Protein AF-A0A3L7W727-F1 (afdb_monomer_lite)

Sequence (143 aa):
EMRASIAAARAAGADVVIVFPHWGLEFQAQPTASQRRFAKRAIEAGADMILGSHSHWASAMEIINGKPVFYSMGNFIFDQNWSVETSQGLVIESTFIGSRLVSTRMLPTVILRQSQPNFVDIATDGVPIMNRVWKGSKGLPRW

Secondary structure (DSSP, 8-state):
-HHHHHHHHHHTT-S--EE--B-S-TT-SSPPHHHHHHHHHHHTTT-SEEE-BSSSSB--EEEETTEEEES-BB-SS----SSTGGGEEEEEEEEEETTEEEEEEEEEEEEETTTEEEE--TTTTTHHHHHHHHHHTTTS---

Radius of gyration: 15.25 Å; chains: 1; bounding box: 36×34×40 Å

Structure (mmCIF, N/CA/C/O backbone):
data_AF-A0A3L7W727-F1
#
_entry.id   AF-A0A3L7W727-F1
#
loop_
_atom_site.group_PDB
_atom_site.id
_atom_site.type_symbol
_atom_site.label_atom_id
_atom_site.label_alt_id
_atom_site.label_comp_id
_atom_site.label_asym_id
_atom_site.label_entity_id
_atom_site.label_seq_id
_atom_site.pdbx_PDB_ins_code
_atom_site.Cartn_x
_atom_site.Cartn_y
_atom_site.Cartn_z
_atom_site.occupancy
_atom_site.B_iso_or_equiv
_atom_site.auth_seq_id
_atom_site.auth_comp_id
_atom_site.auth_asym_id
_atom_site.auth_atom_id
_atom_site.pdbx_PDB_model_num
ATOM 1 N N . GLU A 1 1 ? -8.450 17.528 10.883 1.00 86.75 1 GLU A N 1
ATOM 2 C CA . GLU A 1 1 ? -9.234 16.748 9.902 1.00 86.75 1 GLU A CA 1
ATOM 3 C C . GLU A 1 1 ? -9.031 15.243 10.075 1.00 86.75 1 GLU A C 1
A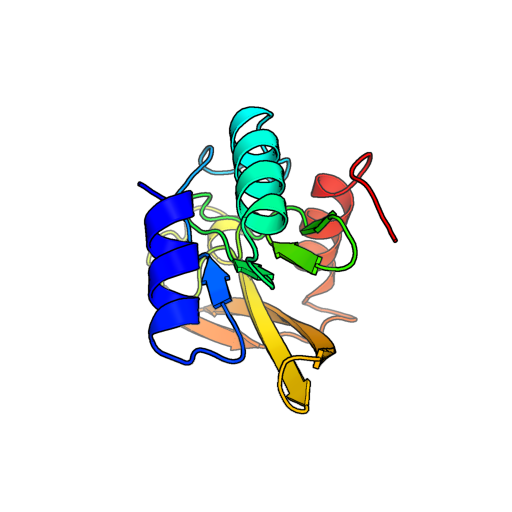TOM 5 O O . GLU A 1 1 ? -9.848 14.657 10.765 1.00 86.75 1 GLU A O 1
ATOM 10 N N . MET A 1 2 ? -7.919 14.629 9.637 1.00 95.88 2 MET A N 1
ATOM 11 C CA . MET A 1 2 ? -7.695 13.163 9.725 1.00 95.88 2 MET A CA 1
ATOM 12 C C . MET A 1 2 ? -8.043 12.512 11.082 1.00 95.88 2 MET A C 1
ATOM 14 O O . MET A 1 2 ? -8.781 11.533 11.118 1.00 95.88 2 MET A O 1
ATOM 18 N N . ARG A 1 3 ? -7.532 13.040 12.209 1.00 97.19 3 ARG A N 1
ATOM 19 C CA . ARG A 1 3 ? -7.822 12.480 13.549 1.00 97.19 3 ARG A CA 1
ATOM 20 C C . ARG A 1 3 ? -9.320 12.493 13.872 1.00 97.19 3 ARG A C 1
ATOM 22 O O . ARG A 1 3 ? -9.827 11.529 14.431 1.00 97.19 3 ARG A O 1
ATOM 29 N N . ALA A 1 4 ? -10.009 13.571 13.500 1.00 97.94 4 ALA A N 1
ATOM 30 C CA . ALA A 1 4 ? -11.446 13.702 13.708 1.00 97.94 4 ALA A CA 1
ATOM 31 C C . ALA A 1 4 ? -12.220 12.717 12.822 1.00 97.94 4 ALA A C 1
ATOM 33 O O . ALA A 1 4 ? -13.152 12.090 13.306 1.00 97.94 4 ALA A O 1
ATOM 34 N N . SER A 1 5 ? -11.795 12.509 11.571 1.00 98.00 5 SER A N 1
ATOM 35 C CA . SER A 1 5 ? -12.400 11.513 10.677 1.00 98.00 5 SER A CA 1
ATOM 36 C C . SER A 1 5 ? -12.248 10.082 11.204 1.00 98.00 5 SER A C 1
ATOM 38 O O . SER A 1 5 ? -13.207 9.318 11.171 1.00 98.00 5 SER A O 1
ATOM 40 N N . ILE A 1 6 ? -11.077 9.728 11.747 1.00 98.38 6 ILE A N 1
ATOM 41 C CA . ILE A 1 6 ? -10.857 8.414 12.376 1.00 98.38 6 ILE A CA 1
ATOM 42 C C . ILE A 1 6 ? -11.754 8.249 13.613 1.00 98.38 6 ILE A C 1
ATOM 44 O O . ILE A 1 6 ? -12.428 7.229 13.750 1.00 98.38 6 ILE A O 1
ATOM 48 N N . ALA A 1 7 ? -11.812 9.260 14.486 1.00 98.06 7 ALA A N 1
ATOM 49 C CA . ALA A 1 7 ? -12.677 9.236 15.665 1.00 98.06 7 ALA A CA 1
ATOM 50 C C . ALA A 1 7 ? -14.166 9.135 15.290 1.00 98.06 7 ALA A C 1
ATOM 52 O O . ALA A 1 7 ? -14.901 8.369 15.908 1.00 98.06 7 ALA A O 1
ATOM 53 N N . ALA A 1 8 ? -14.598 9.850 14.249 1.00 98.38 8 ALA A N 1
ATOM 54 C CA . ALA A 1 8 ? -15.965 9.797 13.746 1.00 98.38 8 ALA A CA 1
ATOM 55 C C . ALA A 1 8 ? -16.325 8.405 13.205 1.00 98.38 8 ALA A C 1
ATOM 57 O O . ALA A 1 8 ? -17.396 7.897 13.522 1.00 98.38 8 ALA A O 1
ATOM 58 N N . ALA A 1 9 ? -15.422 7.749 12.464 1.00 98.12 9 ALA A N 1
ATOM 59 C CA . ALA A 1 9 ? -15.640 6.381 11.989 1.00 98.12 9 ALA A CA 1
ATOM 60 C C . ALA A 1 9 ? -15.832 5.394 13.154 1.00 98.12 9 ALA A C 1
ATOM 62 O O . ALA A 1 9 ? -16.735 4.560 13.122 1.00 98.12 9 ALA A O 1
ATOM 63 N N . ARG A 1 10 ? -15.034 5.526 14.223 1.00 96.94 10 ARG A N 1
ATOM 64 C CA . ARG A 1 10 ? -15.200 4.720 15.445 1.00 96.94 10 ARG A CA 1
ATOM 65 C C . ARG A 1 10 ? -16.508 5.007 16.165 1.00 96.94 10 ARG A C 1
ATOM 67 O O . ARG A 1 10 ? -17.198 4.070 16.547 1.00 96.94 10 ARG A O 1
ATOM 74 N N . ALA A 1 11 ? -16.862 6.279 16.328 1.00 98.00 11 ALA A N 1
ATOM 75 C CA . ALA A 1 11 ? -18.118 6.678 16.957 1.00 98.00 11 ALA A CA 1
ATOM 76 C C . ALA A 1 11 ? -19.345 6.172 16.177 1.00 98.00 11 ALA A C 1
ATOM 78 O O . ALA A 1 11 ? -20.370 5.876 16.780 1.00 98.00 11 ALA A O 1
ATOM 79 N N . ALA A 1 12 ? -19.220 6.015 14.856 1.00 98.00 12 ALA A N 1
ATOM 80 C CA . ALA A 1 12 ? -20.233 5.406 13.998 1.00 98.00 12 ALA A CA 1
ATOM 81 C C . ALA A 1 12 ? -20.283 3.863 14.078 1.00 98.00 12 ALA A C 1
ATOM 83 O O . ALA A 1 12 ? -21.071 3.249 13.364 1.00 98.00 12 ALA A O 1
ATOM 84 N N . GLY A 1 13 ? -19.465 3.231 14.929 1.00 97.12 13 GLY A N 1
ATOM 85 C CA . GLY A 1 13 ? -19.479 1.786 15.168 1.00 97.12 13 GLY A CA 1
ATOM 86 C C . GLY A 1 13 ? -18.521 0.967 14.298 1.00 97.12 13 GLY A C 1
ATOM 87 O O . GLY A 1 13 ? -18.677 -0.245 14.224 1.00 97.12 13 GLY A O 1
ATOM 88 N N . ALA A 1 14 ? -17.536 1.582 13.632 1.00 97.75 14 ALA A N 1
ATOM 89 C CA . ALA A 1 14 ? -16.585 0.831 12.810 1.00 97.75 14 ALA A CA 1
ATOM 90 C C . ALA A 1 14 ? -15.652 -0.066 13.652 1.00 97.75 14 ALA A C 1
ATOM 92 O O . ALA A 1 14 ? -14.822 0.437 14.421 1.00 97.75 14 ALA A O 1
ATOM 93 N N . ASP A 1 15 ? -15.708 -1.383 13.423 1.00 96.88 15 ASP A N 1
ATOM 94 C CA . ASP A 1 15 ? -14.792 -2.372 14.016 1.00 96.88 15 ASP A CA 1
ATOM 95 C C . ASP A 1 15 ? -13.354 -2.222 13.510 1.00 96.88 15 ASP A C 1
ATOM 97 O O . ASP A 1 15 ? -12.392 -2.387 14.264 1.00 96.88 15 ASP A O 1
ATOM 101 N N . VAL A 1 16 ? -13.193 -1.849 12.239 1.00 98.19 16 VAL A N 1
ATOM 102 C CA . VAL A 1 16 ? -11.897 -1.644 11.583 1.00 98.19 16 VAL A CA 1
ATOM 103 C C . VAL A 1 16 ? -11.892 -0.290 10.882 1.00 98.19 16 VAL A C 1
ATOM 105 O O . VAL A 1 16 ? -12.830 0.040 10.160 1.00 98.19 16 VAL A O 1
ATOM 108 N N . VAL A 1 17 ? -10.825 0.493 11.063 1.00 98.38 17 VAL A N 1
ATOM 109 C CA . VAL A 1 17 ? -10.637 1.773 10.358 1.00 98.38 17 VAL A CA 1
ATOM 110 C C . VAL A 1 17 ? -9.378 1.720 9.503 1.00 98.38 17 VAL A C 1
ATOM 112 O O . VAL A 1 17 ? -8.263 1.674 10.021 1.00 98.38 17 VAL A O 1
ATOM 115 N N . ILE A 1 18 ? -9.558 1.769 8.183 1.00 98.38 18 ILE A N 1
ATOM 116 C CA . ILE A 1 18 ? -8.475 1.794 7.195 1.00 98.38 18 ILE A CA 1
ATOM 117 C C . ILE A 1 18 ? -8.355 3.212 6.639 1.00 98.38 18 ILE A C 1
ATOM 119 O O . ILE A 1 18 ? -9.339 3.786 6.176 1.00 98.38 18 ILE A O 1
ATOM 123 N N . VAL A 1 19 ? -7.153 3.784 6.671 1.00 98.50 19 VAL A N 1
ATOM 124 C CA . VAL A 1 19 ? -6.888 5.110 6.093 1.00 98.50 19 VAL A CA 1
ATOM 125 C C . VAL A 1 19 ? -6.308 4.940 4.691 1.00 98.50 19 VAL A C 1
ATOM 127 O O . VAL A 1 19 ? -5.320 4.228 4.513 1.00 98.50 19 VAL A O 1
ATOM 130 N N . PHE A 1 20 ? -6.907 5.607 3.701 1.00 98.19 20 PHE A N 1
ATOM 131 C CA . PHE A 1 20 ? -6.550 5.476 2.283 1.00 98.19 20 PHE A CA 1
ATOM 132 C C . PHE A 1 20 ? -6.048 6.808 1.687 1.00 98.19 20 PHE A C 1
ATOM 134 O O . PHE A 1 20 ? -6.823 7.529 1.057 1.00 98.19 20 PHE A O 1
ATOM 141 N N . PRO A 1 21 ? -4.788 7.216 1.938 1.00 97.75 21 PRO A N 1
ATOM 142 C CA . PRO A 1 21 ? -4.272 8.490 1.446 1.00 97.75 21 PRO A CA 1
ATOM 143 C C . PRO A 1 21 ? -3.754 8.406 -0.001 1.00 97.75 21 PRO A C 1
ATOM 145 O O . PRO A 1 21 ? -3.080 7.455 -0.402 1.00 97.75 21 PRO A O 1
ATOM 148 N N . HIS A 1 22 ? -3.990 9.471 -0.766 1.00 97.31 22 HIS A N 1
ATOM 149 C CA . HIS A 1 22 ? -3.310 9.750 -2.033 1.00 97.31 22 HIS A CA 1
ATOM 150 C C . HIS A 1 22 ? -2.170 10.742 -1.758 1.00 97.31 22 HIS A C 1
ATOM 152 O O . HIS A 1 22 ? -2.432 11.891 -1.405 1.00 97.31 22 HIS A O 1
ATOM 158 N N . TRP A 1 23 ? -0.910 10.292 -1.785 1.00 97.31 23 TRP A N 1
ATOM 159 C CA . TRP A 1 23 ? 0.198 11.026 -1.152 1.00 97.31 23 TRP A CA 1
ATOM 160 C C . TRP A 1 23 ? 1.597 10.674 -1.675 1.00 97.31 23 TRP A C 1
ATOM 162 O O . TRP A 1 23 ? 1.808 9.667 -2.340 1.00 97.31 23 TRP A O 1
ATOM 172 N N . GLY A 1 24 ? 2.601 11.439 -1.248 1.00 95.06 24 GLY A N 1
ATOM 173 C CA . GLY A 1 24 ? 4.004 11.125 -1.518 1.00 95.06 24 GLY A CA 1
ATOM 174 C C . GLY A 1 24 ? 4.497 11.699 -2.833 1.00 95.06 24 GLY A C 1
ATOM 175 O O . GLY A 1 24 ? 4.041 12.758 -3.247 1.00 95.06 24 GLY A O 1
ATOM 176 N N . LEU A 1 25 ? 5.475 11.020 -3.426 1.00 95.94 25 LEU A N 1
ATOM 177 C CA . LEU A 1 25 ? 6.096 11.401 -4.688 1.00 95.94 25 LEU A CA 1
ATOM 178 C C . LEU A 1 25 ? 5.910 10.274 -5.699 1.00 95.94 25 LEU A C 1
ATOM 180 O O . LEU A 1 25 ? 5.983 9.092 -5.346 1.00 95.94 25 LEU A O 1
ATOM 184 N N . GLU A 1 26 ? 5.688 10.654 -6.950 1.00 96.12 26 GLU A N 1
ATOM 185 C CA . GLU A 1 26 ? 5.601 9.717 -8.061 1.00 96.12 26 GLU A CA 1
ATOM 186 C C . GLU A 1 26 ? 6.920 8.961 -8.251 1.00 96.12 26 GLU A C 1
ATOM 188 O O . GLU A 1 26 ? 8.012 9.499 -8.059 1.00 96.12 26 GLU A O 1
ATOM 193 N N . PHE A 1 27 ? 6.801 7.688 -8.626 1.00 95.81 27 PHE A N 1
ATOM 194 C CA . PHE A 1 27 ? 7.902 6.832 -9.065 1.00 95.81 27 PHE A CA 1
ATOM 195 C C . PHE A 1 27 ? 8.997 6.622 -8.007 1.00 95.81 27 PHE A C 1
ATOM 197 O O . PHE A 1 27 ? 10.179 6.474 -8.317 1.00 95.81 27 PHE A O 1
ATOM 204 N N . GLN A 1 28 ? 8.602 6.594 -6.729 1.00 94.62 28 GLN A N 1
ATOM 205 C CA . GLN A 1 28 ? 9.494 6.308 -5.606 1.00 94.62 28 GLN A CA 1
ATOM 206 C C . GLN A 1 28 ? 9.045 5.083 -4.812 1.00 94.62 28 GLN A C 1
ATOM 208 O O . GLN A 1 28 ? 7.871 4.914 -4.476 1.00 94.62 28 GLN A O 1
ATOM 213 N N . ALA A 1 29 ? 10.016 4.227 -4.480 1.00 93.44 29 ALA A N 1
ATOM 214 C CA . ALA A 1 29 ? 9.794 3.054 -3.639 1.00 93.44 29 ALA A CA 1
ATOM 215 C C . ALA A 1 29 ? 9.925 3.374 -2.140 1.00 93.44 29 ALA A C 1
ATOM 217 O O . ALA A 1 29 ? 9.254 2.745 -1.325 1.00 93.44 29 ALA A O 1
ATOM 218 N N . GLN A 1 30 ? 10.789 4.322 -1.760 1.00 96.25 30 GLN A N 1
ATOM 219 C CA . GLN A 1 30 ? 10.953 4.752 -0.371 1.00 96.25 30 GLN A CA 1
ATOM 220 C C . GLN A 1 30 ? 9.907 5.809 0.002 1.00 96.25 30 GLN A C 1
ATOM 222 O O . GLN A 1 30 ? 9.651 6.722 -0.783 1.00 96.25 30 GLN A O 1
ATOM 227 N N . PRO A 1 31 ? 9.340 5.750 1.216 1.00 96.94 31 PRO A N 1
ATOM 228 C CA . PRO A 1 31 ? 8.411 6.765 1.671 1.00 96.94 31 PRO A CA 1
ATOM 229 C C . PRO A 1 31 ? 9.146 8.041 2.077 1.00 96.94 31 PRO A C 1
ATOM 231 O O . PRO A 1 31 ? 10.208 8.013 2.703 1.00 96.94 31 PRO A O 1
ATOM 234 N N . THR A 1 32 ? 8.528 9.185 1.804 1.00 97.31 32 THR A N 1
ATOM 235 C CA . THR A 1 32 ? 9.012 10.473 2.305 1.00 97.31 32 THR A CA 1
ATOM 236 C C . THR A 1 32 ? 8.841 10.574 3.822 1.00 97.31 32 THR A C 1
ATOM 238 O O . THR A 1 32 ? 7.937 9.984 4.422 1.00 97.31 32 THR A O 1
ATOM 241 N N . ALA A 1 33 ? 9.645 11.425 4.466 1.00 96.81 33 ALA A N 1
ATOM 242 C CA . ALA A 1 33 ? 9.492 11.708 5.894 1.00 96.81 33 ALA A CA 1
ATOM 243 C C . ALA A 1 33 ? 8.092 12.252 6.248 1.00 96.81 33 ALA A C 1
ATOM 245 O O . ALA A 1 33 ? 7.607 12.035 7.358 1.00 96.81 33 ALA A O 1
ATOM 246 N N . SER A 1 34 ? 7.429 12.945 5.313 1.00 97.31 34 SER A N 1
ATOM 247 C CA . SER A 1 34 ? 6.065 13.447 5.509 1.00 97.31 34 SER A CA 1
ATOM 248 C C . SER A 1 34 ? 5.040 12.313 5.552 1.00 97.31 34 SER A C 1
ATOM 250 O O . SER A 1 34 ? 4.255 12.252 6.500 1.00 97.31 34 SER A O 1
ATOM 252 N N . GLN A 1 35 ? 5.104 11.370 4.601 1.00 97.81 35 GLN A N 1
ATOM 253 C CA . GLN A 1 35 ? 4.233 10.189 4.597 1.00 97.81 35 GLN A CA 1
ATOM 254 C C . GLN A 1 35 ? 4.405 9.388 5.889 1.00 97.81 35 GLN A C 1
ATOM 256 O O . GLN A 1 35 ? 3.416 9.056 6.536 1.00 97.81 35 GLN A O 1
ATOM 261 N N . ARG A 1 36 ? 5.650 9.182 6.341 1.00 97.44 36 ARG A N 1
ATOM 262 C CA . ARG A 1 36 ? 5.922 8.482 7.606 1.00 97.44 36 ARG A CA 1
ATOM 263 C C . ARG A 1 36 ? 5.342 9.186 8.831 1.00 97.44 36 ARG A C 1
ATOM 265 O O . ARG A 1 36 ? 4.742 8.549 9.696 1.00 97.44 36 ARG A O 1
ATOM 272 N N . ARG A 1 37 ? 5.480 10.514 8.917 1.00 97.81 37 ARG A N 1
ATOM 273 C CA . ARG A 1 37 ? 4.883 11.297 10.014 1.00 97.81 37 ARG A CA 1
ATOM 274 C C . ARG A 1 37 ? 3.360 11.225 10.003 1.00 97.81 37 ARG A C 1
ATOM 276 O O . ARG A 1 37 ? 2.759 11.130 11.072 1.00 97.81 37 ARG A O 1
ATOM 283 N N . PHE A 1 38 ? 2.740 11.279 8.826 1.00 97.94 38 PHE A N 1
ATOM 284 C CA . PHE A 1 38 ? 1.295 11.112 8.700 1.00 97.94 38 PHE A CA 1
ATOM 285 C C . PHE A 1 38 ? 0.876 9.704 9.125 1.00 97.94 38 PHE A C 1
ATOM 287 O O . PHE A 1 38 ? -0.016 9.582 9.959 1.00 97.94 38 PHE A O 1
ATOM 294 N N . ALA A 1 39 ? 1.557 8.666 8.629 1.00 98.25 39 ALA A N 1
ATOM 295 C CA . ALA A 1 39 ? 1.265 7.274 8.952 1.00 98.25 39 ALA A CA 1
ATOM 296 C C . ALA A 1 39 ? 1.279 7.036 10.465 1.00 98.25 39 ALA A C 1
ATOM 298 O O . ALA A 1 39 ? 0.297 6.564 11.034 1.00 98.25 39 ALA A O 1
ATOM 299 N N . LYS A 1 40 ? 2.346 7.484 11.138 1.00 98.00 40 LYS A N 1
ATOM 300 C CA . LYS A 1 40 ? 2.457 7.413 12.598 1.00 98.00 40 LYS A CA 1
ATOM 301 C C . LYS A 1 40 ? 1.287 8.108 13.299 1.00 98.00 40 LYS A C 1
ATOM 303 O O . LYS A 1 40 ? 0.654 7.511 14.162 1.00 98.00 40 LYS A O 1
ATOM 308 N N . ARG A 1 41 ? 0.949 9.337 12.895 1.00 98.25 41 ARG A N 1
ATOM 309 C CA . ARG A 1 41 ? -0.165 10.096 13.492 1.00 98.25 41 ARG A CA 1
ATOM 310 C C . ARG A 1 41 ? -1.533 9.457 13.239 1.00 98.25 41 ARG A C 1
ATOM 312 O O . ARG A 1 41 ? -2.417 9.628 14.072 1.00 98.25 41 ARG A O 1
ATOM 319 N N . ALA A 1 42 ? -1.725 8.787 12.104 1.00 98.50 42 ALA A N 1
ATOM 320 C CA . ALA A 1 42 ? -2.962 8.085 11.770 1.00 98.50 42 ALA A CA 1
ATOM 321 C C . ALA A 1 42 ? -3.134 6.829 12.632 1.00 98.50 42 ALA A C 1
ATOM 323 O O . ALA A 1 42 ? -4.187 6.645 13.240 1.00 98.50 42 ALA A O 1
ATOM 324 N N . ILE A 1 43 ? -2.080 6.017 12.759 1.00 98.19 43 ILE A N 1
ATOM 325 C CA . ILE A 1 43 ? -2.076 4.843 13.642 1.00 98.19 43 ILE A CA 1
ATOM 326 C C . ILE A 1 43 ? -2.290 5.259 15.105 1.00 98.19 43 ILE A C 1
ATOM 328 O O .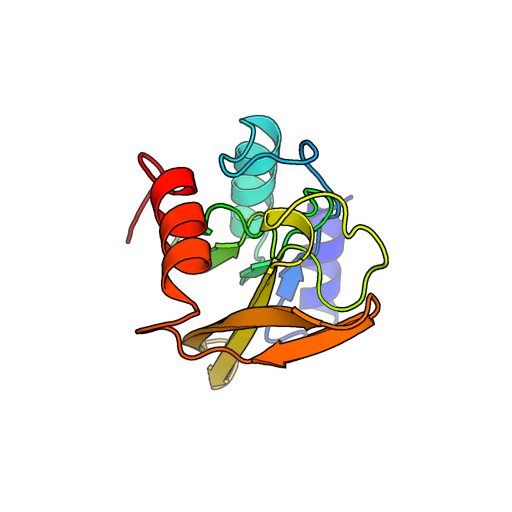 ILE A 1 43 ? -3.157 4.713 15.778 1.00 98.19 43 ILE A O 1
ATOM 332 N N . GLU A 1 44 ? -1.591 6.293 15.587 1.00 97.75 44 GLU A N 1
ATOM 333 C CA . GLU A 1 44 ? -1.798 6.860 16.933 1.00 97.75 44 GLU A CA 1
ATOM 334 C C . GLU A 1 44 ? -3.214 7.407 17.162 1.00 97.75 44 GLU A C 1
ATOM 336 O O . GLU A 1 44 ? -3.635 7.574 18.303 1.00 97.75 44 GLU A O 1
ATOM 341 N N . ALA A 1 45 ? -3.939 7.747 16.096 1.00 98.00 45 ALA A N 1
ATOM 342 C CA . ALA A 1 45 ? -5.315 8.219 16.178 1.00 98.00 45 ALA A CA 1
ATOM 343 C C . ALA A 1 45 ? -6.349 7.083 16.153 1.00 98.00 45 ALA A C 1
ATOM 345 O O . ALA A 1 45 ? -7.535 7.364 16.299 1.00 98.00 45 ALA A O 1
ATOM 346 N N . GLY A 1 46 ? -5.919 5.827 15.983 1.00 97.06 46 GLY A N 1
ATOM 347 C CA . GLY A 1 46 ? -6.787 4.649 16.024 1.00 97.06 46 GLY A CA 1
ATOM 348 C C . GLY A 1 46 ? -7.054 3.984 14.672 1.00 97.06 46 GLY A C 1
ATOM 349 O O . GLY A 1 46 ? -7.981 3.176 14.585 1.00 97.06 46 GLY A O 1
ATOM 350 N N . ALA A 1 47 ? -6.284 4.308 13.627 1.00 98.25 47 ALA A N 1
ATOM 351 C CA . ALA A 1 47 ? -6.310 3.550 12.376 1.00 98.25 47 ALA A CA 1
ATOM 352 C C . ALA A 1 47 ? -5.701 2.147 12.566 1.00 98.25 47 ALA A C 1
ATOM 354 O O . ALA A 1 47 ? -4.682 1.992 13.240 1.00 98.25 47 ALA A O 1
ATOM 355 N N . ASP A 1 48 ? -6.301 1.132 11.944 1.00 98.25 48 ASP A N 1
ATOM 356 C CA . ASP A 1 48 ? -5.826 -0.257 11.986 1.00 98.25 48 ASP A CA 1
ATOM 357 C C . ASP A 1 48 ? -4.906 -0.623 10.828 1.00 98.25 48 ASP A C 1
ATOM 359 O O . ASP A 1 48 ? -4.151 -1.589 10.912 1.00 98.25 48 ASP A O 1
ATOM 363 N N . MET A 1 49 ? -5.002 0.113 9.727 1.00 98.25 49 MET A N 1
ATOM 364 C CA . MET A 1 49 ? -4.229 -0.126 8.520 1.00 98.25 49 MET A CA 1
ATOM 365 C C . MET A 1 49 ? -4.172 1.154 7.697 1.00 98.25 49 MET A C 1
ATOM 367 O O . MET A 1 49 ? -5.093 1.976 7.736 1.00 98.25 49 MET A O 1
ATOM 371 N N . ILE A 1 50 ? -3.098 1.310 6.930 1.00 98.62 50 ILE A N 1
ATOM 372 C CA . ILE A 1 50 ? -2.978 2.382 5.945 1.00 98.62 50 ILE A CA 1
ATOM 373 C C . ILE A 1 50 ? -2.648 1.773 4.589 1.00 98.62 50 ILE A C 1
ATOM 375 O O . ILE A 1 50 ? -1.712 0.981 4.477 1.00 98.62 50 ILE A O 1
ATOM 379 N N . LEU A 1 51 ? -3.406 2.168 3.571 1.00 98.50 51 LEU A N 1
ATOM 380 C CA . LEU A 1 51 ? -3.223 1.757 2.183 1.00 98.50 51 LEU A CA 1
ATOM 381 C C . LEU A 1 51 ? -3.000 3.012 1.337 1.00 98.50 51 LEU A C 1
ATOM 383 O O . LEU A 1 51 ? -3.921 3.773 1.084 1.00 98.50 51 LEU A O 1
ATOM 387 N N . GLY A 1 52 ? -1.764 3.294 0.956 1.00 97.94 52 GLY A N 1
ATOM 388 C CA . GLY A 1 52 ? -1.434 4.466 0.155 1.00 97.94 52 GLY A CA 1
ATOM 389 C C . GLY A 1 52 ? -1.631 4.248 -1.344 1.00 97.94 52 GLY A C 1
ATOM 390 O O . GLY A 1 52 ? -1.682 3.118 -1.835 1.00 97.94 52 GLY A O 1
ATOM 391 N N . SER A 1 53 ? -1.696 5.354 -2.080 1.00 96.81 53 SER A N 1
ATOM 392 C CA . SER A 1 53 ? -1.697 5.393 -3.550 1.00 96.81 53 SER A CA 1
ATOM 393 C C . SER A 1 53 ? -0.789 6.527 -4.062 1.00 96.81 53 SER A C 1
ATOM 395 O O . SER A 1 53 ? 0.139 6.914 -3.353 1.00 96.81 53 SER A O 1
ATOM 397 N N . HIS A 1 54 ? -1.050 7.059 -5.264 1.00 96.81 54 HIS A N 1
ATOM 398 C CA . HIS A 1 54 ? -0.338 8.156 -5.948 1.00 96.81 54 HIS A CA 1
ATOM 399 C C . HIS A 1 54 ? 1.004 7.803 -6.591 1.00 96.81 54 HIS A C 1
ATOM 401 O O . HIS A 1 54 ? 1.221 8.167 -7.736 1.00 96.81 54 HIS A O 1
ATOM 407 N N . SER A 1 55 ? 1.904 7.073 -5.923 1.00 94.69 55 SER A N 1
ATOM 408 C CA . SER A 1 55 ? 3.281 6.950 -6.438 1.00 94.69 55 SER A CA 1
ATOM 409 C C . SER A 1 55 ? 3.421 6.183 -7.765 1.00 94.69 55 SER A C 1
ATOM 411 O O . SER A 1 55 ? 4.530 6.096 -8.288 1.00 94.69 55 SER A O 1
ATOM 413 N N . HIS A 1 56 ? 2.344 5.563 -8.265 1.00 96.75 56 HIS A N 1
ATOM 414 C CA . HIS A 1 56 ? 2.292 4.692 -9.449 1.00 96.75 56 HIS A CA 1
ATOM 415 C C . HIS A 1 56 ? 3.218 3.463 -9.420 1.00 96.75 56 HIS A C 1
ATOM 417 O O . HIS A 1 56 ? 3.178 2.638 -10.326 1.00 96.75 56 HIS A O 1
ATOM 423 N N . TRP A 1 57 ? 4.020 3.294 -8.369 1.00 97.12 57 TRP A N 1
ATOM 424 C CA . TRP A 1 57 ? 4.863 2.128 -8.121 1.00 97.12 57 TRP A CA 1
ATOM 425 C C . TRP A 1 57 ? 4.399 1.421 -6.853 1.00 97.12 57 TRP A C 1
ATOM 427 O O . TRP A 1 57 ? 4.139 2.077 -5.843 1.00 97.12 57 TRP A O 1
ATOM 437 N N . ALA A 1 58 ? 4.388 0.088 -6.864 1.00 97.44 58 ALA A N 1
ATOM 438 C CA . ALA A 1 58 ? 4.343 -0.683 -5.625 1.00 97.44 58 ALA A CA 1
ATOM 439 C C . ALA A 1 58 ? 5.561 -0.314 -4.760 1.00 97.44 58 ALA A C 1
ATOM 441 O O . ALA A 1 58 ? 6.711 -0.478 -5.186 1.00 97.44 58 ALA A O 1
ATOM 442 N N . SER A 1 59 ? 5.312 0.240 -3.575 1.00 96.56 59 SER A N 1
ATOM 443 C CA . SER A 1 59 ? 6.341 0.865 -2.742 1.00 96.56 59 SER A CA 1
ATOM 444 C C . SER A 1 59 ? 6.430 0.218 -1.360 1.00 96.56 59 SER A C 1
ATOM 446 O O . SER A 1 59 ? 5.860 -0.843 -1.115 1.00 96.56 59 SER A O 1
ATOM 448 N N . ALA A 1 60 ? 7.239 0.805 -0.480 1.00 97.56 60 ALA A N 1
ATOM 449 C CA . ALA A 1 60 ? 7.548 0.261 0.831 1.00 97.56 60 ALA A CA 1
ATOM 450 C C . ALA A 1 60 ? 6.317 -0.115 1.668 1.00 97.56 60 ALA A C 1
ATOM 452 O O . ALA A 1 60 ? 5.237 0.470 1.556 1.00 97.56 60 ALA A O 1
ATOM 453 N N . MET A 1 61 ? 6.549 -1.015 2.616 1.00 97.31 61 MET A N 1
ATOM 454 C CA . MET A 1 61 ? 5.658 -1.257 3.737 1.00 97.31 61 MET A CA 1
ATOM 455 C C . MET A 1 61 ? 6.408 -1.104 5.061 1.00 97.31 61 MET A C 1
ATOM 457 O O . MET A 1 61 ? 7.622 -1.298 5.139 1.00 97.31 61 MET A O 1
ATOM 461 N N . GLU A 1 62 ? 5.684 -0.777 6.121 1.00 97.31 62 GLU A N 1
ATOM 462 C CA . GLU A 1 62 ? 6.199 -0.855 7.486 1.00 97.31 62 GLU A CA 1
ATOM 463 C C . GLU A 1 62 ? 5.098 -1.276 8.460 1.00 97.31 62 GLU A C 1
ATOM 465 O O . GLU A 1 62 ? 3.911 -1.223 8.133 1.00 97.31 62 GLU A O 1
ATOM 470 N N . ILE A 1 63 ? 5.495 -1.704 9.658 1.00 96.94 63 ILE A N 1
ATOM 471 C CA . ILE A 1 63 ? 4.568 -1.955 10.763 1.00 96.94 63 ILE A CA 1
ATOM 472 C C . ILE A 1 63 ? 4.777 -0.859 11.806 1.00 96.94 63 ILE A C 1
ATOM 474 O O . ILE A 1 63 ? 5.887 -0.668 12.298 1.00 96.94 63 ILE A O 1
ATOM 478 N N . ILE A 1 64 ? 3.715 -0.136 12.157 1.00 96.56 64 ILE A N 1
ATOM 479 C CA . ILE A 1 64 ? 3.736 0.882 13.214 1.00 96.56 64 ILE A CA 1
ATOM 480 C C . ILE A 1 64 ? 2.790 0.418 14.316 1.00 96.56 64 ILE A C 1
ATOM 482 O O . ILE A 1 64 ? 1.607 0.226 14.058 1.00 96.56 64 ILE A O 1
ATOM 486 N N . ASN A 1 65 ? 3.288 0.238 15.542 1.00 94.75 65 ASN A N 1
ATOM 487 C CA . ASN A 1 65 ? 2.490 -0.217 16.692 1.00 94.75 65 ASN A CA 1
ATOM 488 C C . ASN A 1 65 ? 1.653 -1.481 16.384 1.00 94.75 65 ASN A C 1
ATOM 490 O O . ASN A 1 65 ? 0.477 -1.563 16.738 1.00 94.75 65 ASN A O 1
ATOM 494 N N . GLY A 1 66 ? 2.238 -2.442 15.662 1.00 94.25 66 GLY A N 1
ATOM 495 C CA . GLY A 1 66 ? 1.560 -3.676 15.246 1.00 94.25 66 GLY A CA 1
ATOM 496 C C . GLY A 1 66 ? 0.542 -3.519 14.106 1.00 94.25 66 GLY A C 1
ATOM 497 O O . GLY A 1 66 ? -0.146 -4.484 13.781 1.00 94.25 66 GLY A O 1
ATOM 498 N N . LYS A 1 67 ? 0.425 -2.335 13.491 1.00 96.69 67 LYS A N 1
ATOM 499 C CA . LYS A 1 67 ? -0.511 -2.045 12.394 1.00 96.69 67 LYS A CA 1
ATOM 500 C C . LYS A 1 67 ? 0.234 -1.860 11.064 1.00 96.69 67 LYS A C 1
ATOM 502 O O . LYS A 1 67 ? 1.212 -1.107 11.028 1.00 96.69 67 LYS A O 1
ATOM 507 N N . PRO A 1 68 ? -0.187 -2.523 9.974 1.00 97.44 68 PRO A N 1
ATOM 508 C CA . PRO A 1 68 ? 0.504 -2.434 8.694 1.00 97.44 68 PRO A CA 1
ATOM 509 C C . PRO A 1 68 ? 0.207 -1.133 7.945 1.00 97.44 68 PRO A C 1
ATOM 511 O O . PRO A 1 68 ? -0.924 -0.643 7.893 1.00 97.44 68 PRO A O 1
ATOM 514 N N . VAL A 1 69 ? 1.251 -0.609 7.313 1.00 98.44 69 VAL A N 1
ATOM 515 C CA . VAL A 1 69 ? 1.224 0.565 6.446 1.00 98.44 69 VAL A CA 1
ATOM 516 C C . VAL A 1 69 ? 1.831 0.167 5.110 1.00 98.44 69 VAL A C 1
ATOM 518 O O . VAL A 1 69 ? 3.012 -0.163 5.047 1.00 98.44 69 VAL A O 1
ATOM 521 N N . PHE A 1 70 ? 1.038 0.227 4.045 1.00 98.25 70 PHE A N 1
ATOM 522 C CA . PHE A 1 70 ? 1.499 0.088 2.665 1.00 98.25 70 PHE A CA 1
ATOM 523 C C . PHE A 1 70 ? 1.553 1.480 2.050 1.00 98.25 70 PHE A C 1
ATOM 525 O O . PHE A 1 70 ? 0.533 2.161 1.982 1.00 98.25 70 PHE A O 1
ATOM 532 N N . TYR A 1 71 ? 2.732 1.943 1.639 1.00 98.25 71 TYR A N 1
ATOM 533 C CA . TYR A 1 71 ? 2.898 3.332 1.204 1.00 98.25 71 TYR A CA 1
ATOM 534 C C . TYR A 1 71 ? 2.317 3.611 -0.178 1.00 98.25 71 TYR A C 1
ATOM 536 O O . TYR A 1 71 ? 1.870 4.730 -0.427 1.00 98.25 71 TYR A O 1
ATOM 544 N N . SER A 1 72 ? 2.308 2.609 -1.051 1.00 98.00 72 SER A N 1
ATOM 545 C CA . SER A 1 72 ? 1.622 2.619 -2.336 1.00 98.00 72 SER A CA 1
ATOM 546 C C . SER A 1 72 ? 1.522 1.202 -2.872 1.00 98.00 72 SER A C 1
ATOM 548 O O . SER A 1 72 ? 2.468 0.417 -2.774 1.00 98.00 72 SER A O 1
ATOM 550 N N . MET A 1 73 ? 0.379 0.890 -3.466 1.00 98.00 73 MET A N 1
ATOM 551 C CA . MET A 1 73 ? 0.128 -0.399 -4.107 1.00 98.00 73 MET A CA 1
ATOM 552 C C . MET A 1 73 ? 0.507 -0.392 -5.595 1.00 98.00 73 MET A C 1
ATOM 554 O O . MET A 1 73 ? 0.483 -1.441 -6.224 1.00 98.00 73 MET A O 1
ATOM 558 N N . GLY A 1 74 ? 0.892 0.755 -6.160 1.00 97.00 74 GLY A N 1
ATOM 559 C CA . GLY A 1 74 ? 1.115 0.897 -7.599 1.00 97.00 74 GLY A CA 1
ATOM 560 C C . GLY A 1 74 ? -0.182 0.918 -8.407 1.00 97.00 74 GLY A C 1
ATOM 561 O O . GLY A 1 74 ? -1.266 1.158 -7.869 1.00 97.00 74 GLY A O 1
ATOM 562 N N . ASN A 1 75 ? -0.054 0.703 -9.711 1.00 96.25 75 ASN A N 1
ATOM 563 C CA . ASN A 1 75 ? -1.183 0.712 -10.635 1.00 96.25 75 ASN A CA 1
ATOM 564 C C . ASN A 1 75 ? -1.873 -0.662 -10.679 1.00 96.25 75 ASN A C 1
ATOM 566 O O . ASN A 1 75 ? -1.214 -1.694 -10.586 1.00 96.25 75 ASN A O 1
ATOM 570 N N . PHE A 1 76 ? -3.198 -0.668 -10.865 1.00 94.62 76 PHE A N 1
ATOM 571 C CA . PHE A 1 76 ? -3.983 -1.896 -11.070 1.00 94.62 76 PHE A CA 1
ATOM 572 C C . PHE A 1 76 ? -4.631 -1.930 -12.460 1.00 94.62 76 PHE A C 1
ATOM 574 O O . PHE A 1 76 ? -4.413 -2.861 -13.222 1.00 94.62 76 PHE A O 1
ATOM 581 N N . ILE A 1 77 ? -5.366 -0.881 -12.835 1.00 93.19 77 ILE A N 1
ATOM 582 C CA . ILE A 1 77 ? -5.842 -0.637 -14.204 1.00 93.19 77 ILE A CA 1
ATOM 583 C C . ILE A 1 77 ? -5.405 0.781 -14.554 1.00 93.19 77 ILE A C 1
ATOM 585 O O . ILE A 1 77 ? -5.866 1.726 -13.915 1.00 93.19 77 ILE A O 1
ATOM 589 N N . PHE A 1 78 ? -4.470 0.928 -15.493 1.00 90.88 78 PHE A N 1
ATOM 590 C CA . PHE A 1 78 ? -3.893 2.222 -15.861 1.00 90.88 78 PHE A CA 1
ATOM 591 C C . PHE A 1 78 ? -3.212 2.153 -17.232 1.00 90.88 78 PHE A C 1
ATOM 593 O O . PHE A 1 78 ? -2.733 1.089 -17.619 1.00 90.88 78 PHE A O 1
ATOM 600 N N . ASP A 1 79 ? -3.131 3.284 -17.932 1.00 87.75 79 ASP A N 1
ATOM 601 C CA . ASP A 1 79 ? -2.596 3.406 -19.297 1.00 87.75 79 ASP A CA 1
ATOM 602 C C . ASP A 1 79 ? -1.116 3.838 -19.360 1.00 87.75 79 ASP A C 1
ATOM 604 O O . ASP A 1 79 ? -0.518 3.876 -20.436 1.00 87.75 79 ASP A O 1
ATOM 608 N N . GLN A 1 80 ? -0.485 4.108 -18.212 1.00 85.19 80 GLN A N 1
ATOM 609 C CA . GLN A 1 80 ? 0.956 4.360 -18.111 1.00 85.19 80 GLN A CA 1
ATOM 610 C C . GLN A 1 80 ? 1.748 3.073 -18.369 1.00 85.19 80 GLN A C 1
ATOM 612 O O . GLN A 1 80 ? 2.019 2.293 -17.459 1.00 85.19 80 GLN A O 1
ATOM 617 N N . ASN A 1 81 ? 2.145 2.865 -19.621 1.00 85.19 81 ASN A N 1
ATOM 618 C CA . ASN A 1 81 ? 2.898 1.694 -20.078 1.00 85.19 81 ASN A CA 1
ATOM 619 C C . ASN A 1 81 ? 4.353 2.020 -20.464 1.00 85.19 81 ASN A C 1
ATOM 621 O O . ASN A 1 81 ? 5.012 1.241 -21.151 1.00 85.19 81 ASN A O 1
ATOM 625 N N . TRP A 1 82 ? 4.852 3.184 -20.051 1.00 89.81 82 TRP A N 1
ATOM 626 C CA . TRP A 1 82 ? 6.182 3.678 -20.412 1.00 89.81 82 TRP A CA 1
ATOM 627 C C . TRP A 1 82 ? 7.302 3.119 -19.519 1.00 89.81 82 TRP A C 1
ATOM 629 O O . TRP A 1 82 ? 8.475 3.267 -19.856 1.00 89.81 82 TRP A O 1
ATOM 639 N N . SER A 1 83 ? 6.971 2.464 -18.398 1.00 93.12 83 SER A N 1
ATOM 640 C CA . SER A 1 83 ? 7.928 1.708 -17.577 1.00 93.12 83 SER A CA 1
ATOM 641 C C . SER A 1 83 ? 7.337 0.401 -17.056 1.00 93.12 83 SER A C 1
ATOM 643 O O . SER A 1 83 ? 6.126 0.258 -16.883 1.00 93.12 83 SER A O 1
ATOM 645 N N . VAL A 1 84 ? 8.214 -0.560 -16.761 1.00 93.94 84 VAL A N 1
ATOM 646 C CA . VAL A 1 84 ? 7.822 -1.851 -16.179 1.00 93.94 84 VAL A CA 1
ATOM 647 C C . VAL A 1 84 ? 7.166 -1.640 -14.814 1.00 93.94 84 VAL A C 1
ATOM 649 O O . VAL A 1 84 ? 6.139 -2.238 -14.517 1.00 93.94 84 VAL A O 1
ATOM 652 N N . GLU A 1 85 ? 7.722 -0.744 -14.003 1.00 96.00 85 GLU A N 1
ATOM 653 C CA . GLU A 1 85 ? 7.242 -0.390 -12.669 1.00 96.00 85 GLU A CA 1
ATOM 654 C C . GLU A 1 85 ? 5.796 0.111 -12.662 1.00 96.00 85 GLU A C 1
ATOM 656 O O . GLU A 1 85 ? 5.028 -0.261 -11.781 1.00 96.00 85 GLU A O 1
ATOM 661 N N . THR A 1 86 ? 5.430 0.956 -13.631 1.00 95.50 86 THR A N 1
ATOM 662 C CA . THR A 1 86 ? 4.071 1.520 -13.745 1.00 95.50 86 THR A CA 1
ATOM 663 C C . THR A 1 86 ? 3.059 0.510 -14.269 1.00 95.50 86 THR A C 1
ATOM 665 O O . THR A 1 86 ? 1.860 0.686 -14.073 1.00 95.50 86 THR A O 1
ATOM 668 N N . SER A 1 87 ? 3.534 -0.587 -14.860 1.00 95.62 87 SER A N 1
ATOM 669 C CA . SER A 1 87 ? 2.714 -1.744 -15.220 1.00 95.62 87 SER A CA 1
ATOM 670 C C . SER A 1 87 ? 2.665 -2.795 -14.105 1.00 95.62 87 SER A C 1
ATOM 672 O O . SER A 1 87 ? 2.141 -3.880 -14.327 1.00 95.62 87 SER A O 1
ATOM 674 N N . GLN A 1 88 ? 3.224 -2.516 -12.924 1.00 96.44 88 GLN A N 1
ATOM 675 C CA . GLN A 1 88 ? 3.286 -3.437 -11.792 1.00 96.44 88 GLN A CA 1
ATOM 676 C C . GLN A 1 88 ? 2.553 -2.870 -10.575 1.00 96.44 88 GLN A C 1
ATOM 678 O O . GLN A 1 88 ? 2.658 -1.686 -10.249 1.00 96.44 88 GLN A O 1
ATOM 683 N N . GLY A 1 89 ? 1.877 -3.748 -9.842 1.00 97.06 89 GLY A N 1
ATOM 684 C CA . GLY A 1 89 ? 1.137 -3.362 -8.650 1.00 97.06 89 GLY A CA 1
ATOM 685 C C . GLY A 1 89 ? 0.995 -4.479 -7.631 1.00 97.06 89 GLY A C 1
ATOM 686 O O . GLY A 1 89 ? 1.507 -5.589 -7.794 1.00 97.06 89 GLY A O 1
ATOM 687 N N . LEU A 1 90 ? 0.258 -4.177 -6.573 1.00 97.75 90 LEU A N 1
ATOM 688 C CA . LEU A 1 90 ? -0.114 -5.084 -5.502 1.00 97.75 90 LEU A CA 1
ATOM 689 C C . LEU A 1 90 ? -1.618 -5.010 -5.273 1.00 97.75 90 LEU A C 1
ATOM 691 O O . LEU A 1 90 ? -2.197 -3.930 -5.195 1.00 97.75 90 LEU A O 1
ATOM 695 N N . VAL A 1 91 ? -2.225 -6.163 -5.039 1.00 97.94 91 VAL A N 1
ATOM 696 C CA . VAL A 1 91 ? -3.485 -6.260 -4.308 1.00 97.94 91 VAL A CA 1
ATOM 697 C C . VAL A 1 91 ? -3.152 -6.698 -2.888 1.00 97.94 91 VAL A C 1
ATOM 699 O O . VAL A 1 91 ? -2.395 -7.648 -2.681 1.00 97.94 91 VAL A O 1
ATOM 702 N N . ILE A 1 92 ? -3.693 -5.988 -1.903 1.00 97.88 92 ILE A N 1
ATOM 703 C CA . ILE A 1 92 ? -3.530 -6.332 -0.492 1.00 97.88 92 ILE A CA 1
ATOM 704 C C . ILE 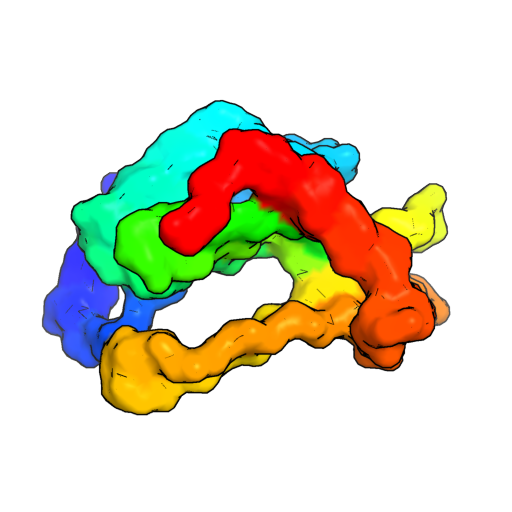A 1 92 ? -4.776 -7.082 -0.043 1.00 97.88 92 ILE A C 1
ATOM 706 O O . ILE A 1 92 ? -5.861 -6.510 0.023 1.00 97.88 92 ILE A O 1
ATOM 710 N N . GLU A 1 93 ? -4.618 -8.361 0.279 1.00 97.75 93 GLU A N 1
ATOM 711 C CA . GLU A 1 93 ? -5.681 -9.147 0.895 1.00 97.75 93 GLU A CA 1
ATOM 712 C C . GLU A 1 93 ? -5.464 -9.186 2.405 1.00 97.75 93 GLU A C 1
ATOM 714 O O . GLU A 1 93 ? -4.429 -9.655 2.873 1.00 97.75 93 GLU A O 1
ATOM 719 N N . SER A 1 94 ? -6.445 -8.715 3.173 1.00 97.50 94 SER A N 1
ATOM 720 C CA . SER A 1 94 ? -6.378 -8.670 4.634 1.00 97.50 94 SER A CA 1
ATOM 721 C C . SER A 1 94 ? -7.589 -9.358 5.246 1.00 97.50 94 SER A C 1
ATOM 723 O O . SER A 1 94 ? -8.724 -9.058 4.889 1.00 97.50 94 SER A O 1
ATOM 725 N N . THR A 1 95 ? -7.350 -10.273 6.184 1.00 97.88 95 THR A N 1
ATOM 726 C CA . THR A 1 95 ? -8.398 -11.005 6.908 1.00 97.88 95 THR A CA 1
ATOM 727 C C . THR A 1 95 ? -8.474 -10.519 8.347 1.00 97.88 95 THR A C 1
ATOM 729 O O . THR A 1 95 ? -7.458 -10.481 9.048 1.00 97.88 95 THR A O 1
ATOM 732 N N . PHE A 1 96 ? -9.686 -10.207 8.802 1.00 97.25 96 PHE A N 1
ATOM 733 C CA . PHE A 1 96 ? -9.969 -9.787 10.171 1.00 97.25 96 PHE A CA 1
ATOM 734 C C . PHE A 1 96 ? -10.930 -10.764 10.855 1.00 97.25 96 PHE A C 1
ATOM 736 O O . PHE A 1 96 ? -11.834 -11.302 10.222 1.00 97.25 96 PHE A O 1
ATOM 743 N N . ILE A 1 97 ? -10.739 -10.974 12.159 1.00 96.69 97 ILE A N 1
ATOM 744 C CA . ILE A 1 97 ? -11.714 -11.621 13.047 1.00 96.69 97 ILE A CA 1
ATOM 745 C C . ILE A 1 97 ? -12.121 -10.572 14.083 1.00 96.69 97 ILE A C 1
ATOM 747 O O . ILE A 1 97 ? -11.317 -10.211 14.948 1.00 96.69 97 ILE A O 1
ATOM 751 N N . GLY A 1 98 ? -13.341 -10.044 13.964 1.00 93.81 98 GLY A N 1
ATOM 752 C CA . GLY A 1 98 ? -13.711 -8.794 14.633 1.00 93.81 98 GLY A CA 1
ATOM 753 C C . GLY A 1 98 ? -12.786 -7.660 14.179 1.00 93.81 98 GLY A C 1
ATOM 754 O O . GLY A 1 98 ? -12.536 -7.504 12.988 1.00 93.81 98 GLY A O 1
ATOM 755 N N . SER A 1 99 ? -12.200 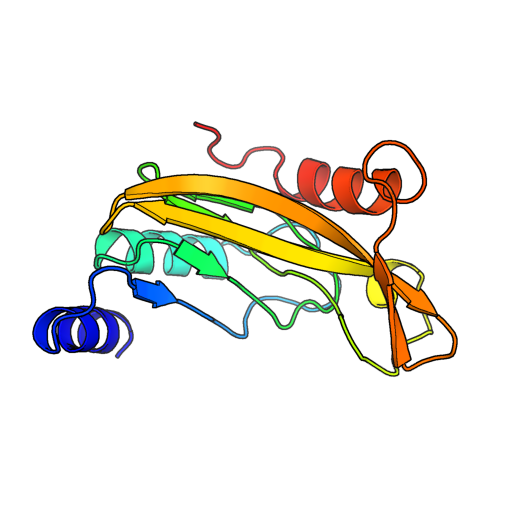-6.924 15.124 1.00 94.00 99 SER A N 1
ATOM 756 C CA . SER A 1 99 ? -11.204 -5.875 14.848 1.00 94.00 99 SER A CA 1
ATOM 757 C C . SER A 1 99 ? -9.756 -6.384 14.756 1.00 94.00 99 SER A C 1
ATOM 759 O O . SER A 1 99 ? -8.830 -5.620 14.465 1.00 94.00 99 SER A O 1
ATOM 761 N N . ARG A 1 100 ? -9.515 -7.679 15.010 1.00 95.25 100 ARG A N 1
ATOM 762 C CA . ARG A 1 100 ? -8.167 -8.256 15.007 1.00 95.25 100 ARG A CA 1
ATOM 763 C C . ARG A 1 100 ? -7.760 -8.644 13.591 1.00 95.25 100 ARG A C 1
ATOM 765 O O . ARG A 1 100 ? -8.343 -9.558 13.014 1.00 95.25 100 ARG A O 1
ATOM 772 N N . LEU A 1 101 ? -6.708 -8.014 13.073 1.00 96.56 101 LEU A N 1
ATOM 773 C CA . LEU A 1 101 ? -6.043 -8.453 11.847 1.00 96.56 101 LEU A CA 1
ATOM 774 C C . LEU A 1 101 ? -5.348 -9.798 12.098 1.00 96.56 101 LEU A C 1
ATOM 776 O O . LEU A 1 101 ? -4.531 -9.907 13.014 1.00 96.56 101 LEU A O 1
ATOM 780 N N . VAL A 1 102 ? -5.679 -10.818 11.306 1.00 96.81 102 VAL A N 1
ATOM 781 C CA . VAL A 1 102 ? -5.134 -12.179 11.472 1.00 96.81 102 VAL A CA 1
ATOM 782 C C . VAL A 1 102 ? -4.251 -12.627 10.317 1.00 96.81 102 VAL A C 1
ATOM 784 O O . VAL A 1 102 ? -3.434 -13.525 10.494 1.00 96.81 102 VAL A O 1
ATOM 787 N N . SER A 1 103 ? -4.402 -12.012 9.145 1.00 96.62 103 SER A N 1
ATOM 788 C CA . SER A 1 103 ? -3.588 -12.300 7.968 1.00 96.62 103 SER A CA 1
ATOM 789 C C . SER A 1 103 ? -3.559 -11.092 7.044 1.00 96.62 103 SER A C 1
ATOM 791 O O . SER A 1 103 ? -4.583 -10.431 6.864 1.00 96.62 103 SER A O 1
ATOM 793 N N . THR A 1 104 ? -2.405 -10.847 6.429 1.00 96.25 104 THR A N 1
ATOM 794 C CA . THR A 1 104 ? -2.265 -9.936 5.293 1.00 96.25 104 THR A CA 1
ATOM 795 C C . THR A 1 104 ? -1.371 -10.587 4.248 1.00 96.25 104 THR A C 1
ATOM 797 O O . THR A 1 104 ? -0.265 -11.027 4.563 1.00 96.25 104 THR A O 1
ATOM 800 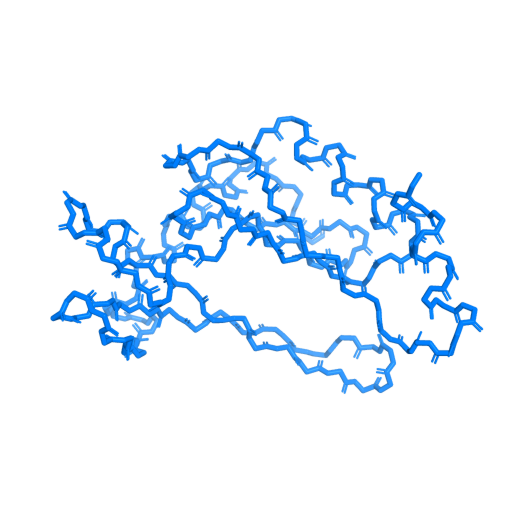N N . ARG A 1 105 ? -1.835 -10.633 2.998 1.00 96.44 105 ARG A N 1
ATOM 801 C CA . ARG A 1 105 ? -1.097 -11.148 1.844 1.00 96.44 105 ARG A CA 1
ATOM 802 C C . ARG A 1 105 ? -0.924 -10.046 0.809 1.00 96.44 105 ARG A C 1
ATOM 804 O O . ARG A 1 105 ? -1.862 -9.317 0.498 1.00 96.44 105 ARG A O 1
ATOM 811 N N . MET A 1 106 ? 0.283 -9.952 0.265 1.00 97.00 106 MET A N 1
ATOM 812 C CA . MET A 1 106 ? 0.578 -9.136 -0.908 1.00 97.00 106 MET A CA 1
ATOM 813 C C . MET A 1 106 ? 0.459 -10.015 -2.145 1.00 97.00 106 MET A C 1
ATOM 815 O O . MET A 1 106 ? 1.181 -11.001 -2.268 1.00 97.00 106 MET A O 1
ATOM 819 N N . LEU A 1 107 ? -0.461 -9.665 -3.036 1.00 98.00 107 LEU A N 1
ATOM 820 C CA . LEU A 1 107 ? -0.711 -10.372 -4.284 1.00 98.00 107 LEU A CA 1
ATOM 821 C C . LEU A 1 107 ? -0.177 -9.506 -5.432 1.00 98.00 107 LEU A C 1
ATOM 823 O O . LEU A 1 107 ? -0.813 -8.508 -5.783 1.00 98.00 107 LEU A O 1
ATOM 827 N N . PRO A 1 108 ? 1.010 -9.814 -5.979 1.00 98.25 108 PRO A N 1
ATOM 828 C CA . PRO A 1 108 ? 1.586 -9.016 -7.047 1.00 98.25 108 PRO A CA 1
ATOM 829 C C . PRO A 1 108 ? 0.767 -9.122 -8.334 1.00 98.25 108 PRO A C 1
ATOM 831 O O . PRO A 1 108 ? 0.183 -10.162 -8.649 1.00 98.25 108 PRO A O 1
ATOM 834 N N . THR A 1 109 ? 0.730 -8.020 -9.077 1.00 97.81 109 THR A N 1
ATOM 835 C CA . THR A 1 109 ? -0.027 -7.898 -10.325 1.00 97.81 109 THR A CA 1
ATOM 836 C C . THR A 1 109 ? 0.796 -7.225 -11.411 1.00 97.81 109 THR A C 1
ATOM 838 O O . THR A 1 109 ? 1.672 -6.404 -11.125 1.00 97.81 109 THR A O 1
ATOM 841 N N . VAL A 1 110 ? 0.486 -7.567 -12.659 1.00 96.62 110 VAL A N 1
ATOM 842 C CA . VAL A 1 110 ? 0.993 -6.892 -13.855 1.00 96.62 110 VAL A CA 1
ATOM 843 C C . VAL A 1 110 ? -0.161 -6.448 -14.745 1.00 96.62 110 VAL A C 1
ATOM 845 O O . VAL A 1 110 ? -1.169 -7.145 -14.866 1.00 96.62 110 VAL A O 1
ATOM 848 N N . ILE A 1 111 ? -0.001 -5.302 -15.394 1.00 95.50 111 ILE A N 1
ATOM 849 C CA . ILE A 1 111 ? -0.926 -4.786 -16.397 1.00 95.50 111 ILE A CA 1
ATOM 850 C C . ILE A 1 111 ? -0.431 -5.235 -17.766 1.00 95.50 111 ILE A C 1
ATOM 852 O O . ILE A 1 111 ? 0.647 -4.856 -18.218 1.00 95.50 111 ILE A O 1
ATOM 856 N N . LEU A 1 112 ? -1.244 -6.035 -18.446 1.00 90.6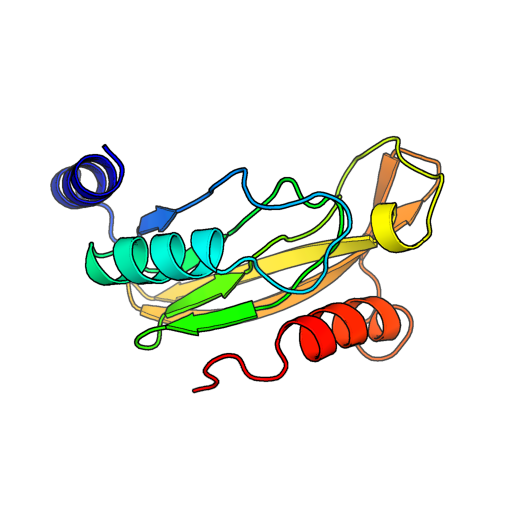9 112 LEU A N 1
ATOM 857 C CA . LEU A 1 112 ? -1.035 -6.424 -19.835 1.00 90.69 112 LEU A CA 1
ATOM 858 C C . LEU A 1 112 ? -1.953 -5.595 -20.736 1.00 90.69 112 LEU A C 1
ATOM 860 O O . LEU A 1 112 ? -3.002 -5.120 -20.303 1.00 90.69 112 LEU A O 1
ATOM 864 N N . ARG A 1 113 ? -1.570 -5.423 -22.007 1.00 84.50 113 ARG A N 1
ATOM 865 C CA . ARG A 1 113 ? -2.419 -4.791 -23.040 1.00 84.50 113 ARG A CA 1
ATOM 866 C C . ARG A 1 113 ? -3.048 -3.462 -22.576 1.00 84.50 113 ARG A C 1
ATOM 868 O O . ARG A 1 113 ? -4.232 -3.231 -22.788 1.00 84.50 113 ARG A O 1
ATOM 875 N N . GLN A 1 114 ? -2.248 -2.625 -21.907 1.00 75.88 114 GLN A N 1
ATOM 876 C CA . GLN A 1 114 ? -2.579 -1.262 -21.455 1.00 75.88 114 GLN A CA 1
ATOM 877 C C . GLN A 1 114 ? -3.698 -1.115 -20.410 1.00 75.88 114 GLN A C 1
ATOM 879 O O . GLN A 1 114 ? -3.937 0.011 -19.996 1.00 75.88 114 GLN A O 1
ATOM 884 N N . SER A 1 115 ? -4.388 -2.178 -19.973 1.00 86.38 115 SER A N 1
ATOM 885 C CA . SER A 1 115 ? -5.453 -2.083 -18.945 1.00 86.38 115 SER A CA 1
ATOM 886 C C . SER A 1 115 ? -5.926 -3.430 -18.371 1.00 86.38 115 SER A C 1
ATOM 888 O O . SER A 1 115 ? -6.939 -3.474 -17.678 1.00 86.38 115 SER A O 1
ATOM 890 N N . GLN A 1 116 ? -5.241 -4.544 -18.646 1.00 92.38 116 GLN A N 1
ATOM 891 C CA . GLN A 1 116 ? -5.650 -5.869 -18.176 1.00 92.38 116 GLN A CA 1
ATOM 892 C C . GLN A 1 116 ? -4.791 -6.325 -16.982 1.00 92.38 116 GLN A C 1
ATOM 894 O O . GLN A 1 116 ? -3.686 -6.833 -17.200 1.00 92.38 116 GLN A O 1
ATOM 899 N N . PRO A 1 117 ? -5.264 -6.183 -15.732 1.00 94.56 117 PRO A N 1
ATOM 900 C CA . PRO A 1 117 ? -4.554 -6.688 -14.567 1.00 94.56 117 PRO A CA 1
ATOM 901 C C . PRO A 1 117 ? -4.556 -8.213 -14.560 1.00 94.56 117 PRO A C 1
ATOM 903 O O . PRO A 1 117 ? -5.588 -8.851 -14.766 1.00 94.56 117 PRO A O 1
ATOM 906 N N . ASN A 1 118 ? -3.399 -8.794 -14.275 1.00 96.69 118 ASN A N 1
ATOM 907 C CA . ASN A 1 118 ? -3.225 -10.222 -14.062 1.00 96.69 118 ASN A CA 1
ATOM 908 C C . ASN A 1 118 ? -2.420 -10.432 -12.783 1.00 96.69 118 ASN A C 1
ATOM 910 O O . ASN A 1 118 ? -1.420 -9.747 -12.560 1.00 96.69 118 ASN A O 1
ATOM 914 N N . PHE A 1 119 ? -2.847 -11.379 -11.949 1.00 97.56 119 PHE A N 1
ATOM 915 C CA . PHE A 1 119 ? -2.017 -11.844 -10.843 1.00 97.56 119 PHE A CA 1
ATOM 916 C C . PHE A 1 119 ? -0.791 -12.563 -11.389 1.00 97.56 119 PHE A C 1
ATOM 918 O O . PHE A 1 119 ? -0.873 -13.276 -12.389 1.00 97.56 119 PHE A O 1
ATOM 925 N N . VAL A 1 120 ? 0.329 -12.390 -10.702 1.00 97.62 120 VAL A N 1
ATOM 926 C CA . VAL A 1 120 ? 1.557 -13.132 -10.972 1.00 97.62 120 VAL A CA 1
ATOM 927 C C . VAL A 1 120 ? 1.964 -13.921 -9.740 1.00 97.62 120 VAL A C 1
ATOM 929 O O . VAL A 1 120 ? 1.633 -13.558 -8.609 1.00 97.62 120 VAL A O 1
ATOM 932 N N . ASP A 1 121 ? 2.671 -15.022 -9.956 1.00 96.50 121 ASP A N 1
ATOM 933 C CA . ASP A 1 121 ? 3.163 -15.843 -8.861 1.00 96.50 121 ASP A CA 1
ATOM 934 C C . ASP A 1 121 ? 4.282 -15.096 -8.115 1.00 96.50 121 ASP A C 1
ATOM 936 O O . ASP A 1 121 ? 5.263 -14.630 -8.701 1.00 96.50 121 ASP A O 1
ATOM 940 N N . ILE A 1 122 ? 4.121 -14.960 -6.798 1.00 94.31 122 ILE A N 1
ATOM 941 C CA . ILE A 1 122 ? 5.021 -14.185 -5.937 1.00 94.31 122 ILE A CA 1
ATOM 942 C C . ILE A 1 122 ? 6.451 -14.747 -5.884 1.00 94.31 122 ILE A C 1
ATOM 944 O O . ILE A 1 122 ? 7.391 -13.992 -5.631 1.00 94.31 122 ILE A O 1
ATOM 948 N N . ALA A 1 123 ? 6.621 -16.049 -6.117 1.00 93.38 123 ALA A N 1
ATOM 949 C CA . ALA A 1 123 ? 7.899 -16.749 -6.098 1.00 93.38 123 ALA A CA 1
ATOM 950 C C . ALA A 1 123 ? 8.610 -16.739 -7.461 1.00 93.38 123 ALA A C 1
ATOM 952 O O . ALA A 1 123 ? 9.780 -17.114 -7.532 1.00 93.38 123 ALA A O 1
ATOM 953 N N . THR A 1 124 ? 7.938 -16.295 -8.528 1.00 95.50 124 THR A N 1
ATOM 954 C CA . THR A 1 124 ? 8.509 -16.216 -9.881 1.00 95.50 124 THR A CA 1
ATOM 955 C C . THR A 1 124 ? 8.348 -14.810 -10.469 1.00 95.50 124 THR A C 1
ATOM 957 O O . THR A 1 124 ? 9.126 -13.913 -10.138 1.00 95.50 124 THR A O 1
ATOM 960 N N . ASP A 1 125 ? 7.332 -14.576 -11.295 1.00 94.56 125 ASP A N 1
ATOM 961 C CA . ASP A 1 125 ? 7.124 -13.326 -12.035 1.00 94.56 125 ASP A CA 1
ATOM 962 C C . ASP A 1 125 ? 6.850 -12.114 -11.120 1.00 94.56 125 ASP A C 1
ATOM 964 O O . ASP A 1 125 ? 7.086 -10.964 -11.494 1.00 94.56 125 ASP A O 1
ATOM 968 N N . GLY A 1 126 ? 6.400 -12.352 -9.885 1.00 96.62 126 GLY A N 1
ATOM 969 C CA . GLY A 1 126 ? 6.198 -11.333 -8.856 1.00 96.62 126 GLY A CA 1
ATOM 970 C C . GLY A 1 126 ? 7.469 -10.900 -8.118 1.00 96.62 126 GLY A C 1
ATOM 971 O O . GLY A 1 126 ? 7.449 -9.876 -7.429 1.00 96.62 126 GLY A O 1
ATOM 972 N N . VAL A 1 127 ? 8.590 -11.618 -8.262 1.00 97.56 127 VAL A N 1
ATOM 973 C CA . VAL A 1 127 ? 9.839 -11.339 -7.525 1.00 97.56 127 VAL A CA 1
ATOM 974 C C . VAL A 1 127 ? 10.345 -9.901 -7.717 1.00 97.56 127 VAL A C 1
ATOM 976 O O . VAL A 1 127 ? 10.694 -9.270 -6.715 1.00 97.56 127 VAL A O 1
ATOM 979 N N . PRO A 1 128 ? 10.361 -9.310 -8.931 1.00 97.12 128 PRO A N 1
ATOM 980 C CA . PRO A 1 128 ? 10.782 -7.918 -9.109 1.00 97.12 128 PRO A CA 1
ATOM 981 C C . PRO A 1 128 ? 9.912 -6.921 -8.329 1.00 97.12 128 PRO A C 1
ATOM 983 O O . PRO A 1 128 ? 10.433 -5.962 -7.753 1.00 97.12 128 PRO A O 1
ATOM 986 N N . ILE A 1 129 ? 8.601 -7.175 -8.262 1.00 97.75 129 ILE A N 1
ATOM 987 C CA . ILE A 1 129 ? 7.629 -6.339 -7.546 1.00 97.75 129 ILE A CA 1
ATOM 988 C C . ILE A 1 129 ? 7.922 -6.398 -6.050 1.00 97.75 129 ILE A C 1
ATOM 990 O O . ILE A 1 129 ? 8.102 -5.364 -5.404 1.00 97.75 129 ILE A O 1
ATOM 994 N N . MET A 1 130 ? 8.070 -7.608 -5.511 1.00 97.81 130 MET A N 1
ATOM 995 C CA . MET A 1 130 ? 8.362 -7.804 -4.094 1.00 97.81 130 MET A CA 1
ATOM 996 C C . MET A 1 130 ? 9.730 -7.243 -3.703 1.00 97.81 130 MET A C 1
ATOM 998 O O . MET A 1 130 ? 9.855 -6.586 -2.671 1.00 97.81 130 MET A O 1
ATOM 1002 N N . ASN A 1 131 ? 10.753 -7.409 -4.544 1.00 97.25 131 ASN A N 1
ATOM 1003 C CA . ASN A 1 131 ? 12.077 -6.834 -4.305 1.00 97.25 131 ASN A CA 1
ATOM 1004 C C . ASN A 1 131 ? 12.035 -5.306 -4.201 1.00 97.25 131 ASN A C 1
ATOM 1006 O O . ASN A 1 131 ? 12.733 -4.731 -3.362 1.00 97.25 131 ASN A O 1
ATOM 1010 N N . ARG A 1 132 ? 11.201 -4.640 -5.009 1.00 96.94 132 ARG A N 1
ATOM 1011 C CA . ARG A 1 132 ? 10.996 -3.188 -4.925 1.00 96.94 132 ARG A CA 1
ATOM 1012 C C . ARG A 1 132 ? 10.395 -2.785 -3.583 1.00 96.94 132 ARG A C 1
ATOM 1014 O O . ARG A 1 132 ? 10.939 -1.893 -2.930 1.00 96.94 132 ARG A O 1
ATOM 1021 N N . VAL A 1 133 ? 9.349 -3.484 -3.141 1.00 97.31 133 VAL A N 1
ATOM 1022 C CA . VAL A 1 133 ? 8.720 -3.280 -1.825 1.00 97.31 133 VAL A CA 1
ATOM 1023 C C . VAL A 1 133 ? 9.753 -3.467 -0.713 1.00 97.31 133 VAL A C 1
ATOM 1025 O O . VAL A 1 133 ? 9.935 -2.583 0.125 1.00 97.31 133 VAL A O 1
ATOM 1028 N N . TRP A 1 134 ? 10.506 -4.570 -0.722 1.00 96.12 134 TRP A N 1
ATOM 1029 C CA . TRP A 1 134 ? 11.499 -4.877 0.311 1.00 96.12 134 TRP A CA 1
ATOM 1030 C C . TRP A 1 134 ? 12.665 -3.899 0.352 1.00 96.12 134 TRP A C 1
ATOM 1032 O O . TRP A 1 134 ? 13.082 -3.484 1.437 1.00 96.12 134 TRP A O 1
ATOM 1042 N N . LYS A 1 135 ? 13.161 -3.478 -0.813 1.00 96.19 135 LYS A N 1
ATOM 1043 C CA . LYS A 1 135 ? 14.204 -2.454 -0.916 1.00 96.19 135 LYS A CA 1
ATOM 1044 C C . LYS A 1 135 ? 13.697 -1.096 -0.430 1.00 96.19 135 LYS A C 1
ATOM 1046 O O . LYS A 1 135 ? 14.419 -0.424 0.304 1.00 96.19 135 LYS A O 1
ATOM 1051 N N . GLY A 1 136 ? 12.466 -0.719 -0.784 1.00 96.12 136 GLY A N 1
ATOM 1052 C CA . GLY A 1 136 ? 11.806 0.492 -0.289 1.00 96.12 136 GLY A CA 1
ATOM 1053 C C . GLY A 1 136 ? 11.597 0.476 1.229 1.00 96.12 136 GLY A C 1
ATOM 1054 O O . GLY A 1 136 ? 11.696 1.512 1.879 1.00 96.12 136 GLY A O 1
ATOM 1055 N N . SER A 1 137 ? 11.385 -0.714 1.796 1.00 97.19 137 SER A N 1
ATOM 1056 C CA . SER A 1 137 ? 11.156 -0.936 3.232 1.00 97.19 137 SER A CA 1
ATOM 1057 C C . SER A 1 137 ? 12.444 -1.028 4.061 1.00 97.19 137 SER A C 1
ATOM 1059 O O . SER A 1 137 ? 12.399 -1.206 5.281 1.00 97.19 137 SER A O 1
ATOM 1061 N N . LYS A 1 138 ? 13.627 -0.969 3.434 1.00 94.75 138 LYS A N 1
ATOM 1062 C CA . LYS A 1 138 ? 14.905 -1.094 4.146 1.00 94.75 138 LYS A CA 1
ATOM 1063 C C . LYS A 1 138 ? 15.095 0.087 5.109 1.00 94.75 138 LYS A C 1
ATOM 1065 O O . LYS A 1 138 ? 15.065 1.238 4.694 1.00 94.75 138 LYS A O 1
ATOM 1070 N N . GLY A 1 139 ? 15.337 -0.211 6.387 1.00 91.88 139 GLY A N 1
ATOM 1071 C CA . GLY A 1 139 ? 15.527 0.799 7.438 1.00 91.88 139 GLY A CA 1
ATOM 1072 C C . GLY A 1 139 ? 14.230 1.333 8.056 1.00 91.88 139 GLY A C 1
ATOM 1073 O O . GLY A 1 139 ? 14.291 2.167 8.958 1.00 91.88 139 GLY A O 1
ATOM 1074 N N . LEU A 1 140 ? 13.067 0.853 7.608 1.00 91.94 140 LEU A N 1
ATOM 1075 C CA . LEU A 1 140 ? 11.798 1.106 8.284 1.00 91.94 140 LEU A CA 1
ATOM 1076 C C . LEU A 1 140 ? 11.609 0.110 9.441 1.00 91.94 140 LEU A C 1
ATOM 1078 O O . LEU A 1 140 ? 12.105 -1.017 9.341 1.00 91.94 140 LEU A O 1
ATOM 1082 N N . PRO A 1 141 ? 10.911 0.499 10.525 1.00 82.69 141 PRO A N 1
ATOM 1083 C CA . PRO A 1 141 ? 10.466 -0.406 11.569 1.00 82.69 141 PRO A CA 1
ATOM 1084 C C . PRO A 1 141 ? 9.833 -1.658 10.976 1.00 82.69 141 PRO A C 1
ATOM 1086 O O . PRO A 1 141 ? 8.873 -1.618 10.200 1.00 82.69 141 PRO A O 1
ATOM 1089 N N . ARG A 1 142 ? 10.427 -2.777 11.357 1.00 75.81 142 ARG A N 1
ATOM 1090 C CA . ARG A 1 142 ? 9.888 -4.105 11.146 1.00 75.81 142 ARG A CA 1
ATOM 1091 C C . ARG A 1 142 ? 9.522 -4.613 12.529 1.00 75.81 142 ARG A C 1
ATOM 1093 O O . ARG A 1 142 ? 10.323 -4.375 13.427 1.00 75.81 142 ARG A O 1
ATOM 1100 N N . TRP A 1 143 ? 8.371 -5.279 12.634 1.00 56.44 143 TRP A N 1
ATOM 1101 C CA . TRP A 1 143 ? 7.931 -6.023 13.822 1.00 56.44 143 TRP A CA 1
ATOM 1102 C C . TRP A 1 143 ? 8.201 -5.303 15.152 1.00 56.44 143 TRP A C 1
ATOM 1104 O O . TRP A 1 143 ? 9.252 -5.544 15.785 1.00 56.44 143 TRP A O 1
#

pLDDT: mean 95.52, std 5.01, range [56.44, 98.62]

Foldseek 3Di:
DLLVVQVVCVVVPDLAAEAEDADAAAPDQAGDPVLVVVVQVNVVSPHQEYEYDNRLAQHAWAAHPNHIYGNHFHDAFAQPPVDQRSQKGWDWDWDDDRSDTDDIDTFIWGHDPRGDIDTDDCVPPVVVRVVSHVVNHPPHHHD